Protein AF-A0A167HHZ8-F1 (afdb_monomer)

pLDDT: mean 80.43, std 22.47, range [30.2, 98.62]

Organism: NCBI:txid1763537

Radius of gyration: 25.87 Å; Cα contacts (8 Å, |Δi|>4): 260; chains: 1; bounding box: 73×56×62 Å

Mean predicted aligned error: 13.54 Å

Nearest PDB structures (foldseek):
  5i9j-assembly1_A  TM=3.417E-01  e=2.016E+00  Homo sapiens
  1em2-assembly1_A  TM=3.496E-01  e=3.075E+00  Homo sapiens

Foldseek 3Di:
DDDDDDDDDDDDDDPPPDDDDDDDDDDDPDPPPVPPPPPDADPDFPKKWWFDDDQFKTWIWGAGPVQKIWTWIWTDDDPVVPDHIDTDIWMFGWDDDPQKIKTFTPDGPDAPCQFQPPVLFDPQQKDDPDRGIIIGGNVDQWGGTNNTTIGMD

Secondary structure (DSSP, 8-state):
------------------------------------------SSEEEEEEE-S-SSEEEEEEEETTSEEEEEEEEPPPTTT-SPPPEEEEEEEEEEETTEEEEEESS-SS-HHHHS-TTTSPTTSEEE-SSSEEEEETT-SEEEETTEEEEE-

Solvent-accessible surface area (backbone atoms only — not comparable to full-atom values): 9562 Å² total; per-residue (Å²): 137,84,87,82,92,82,81,90,81,88,83,82,82,79,82,84,78,80,85,78,86,88,81,86,85,81,93,72,94,68,84,76,72,77,75,76,72,78,79,80,71,68,96,61,63,78,41,36,32,36,38,56,100,69,87,47,48,49,40,38,40,35,34,29,88,84,39,33,33,45,39,39,36,36,43,49,61,50,89,87,68,80,52,77,57,53,74,48,77,48,54,32,42,43,48,79,60,86,51,36,36,40,39,37,48,74,78,67,95,58,58,46,63,64,35,52,33,70,91,61,34,60,91,77,32,61,47,71,75,52,78,45,30,37,34,36,33,69,77,46,60,54,42,42,49,61,77,39,61,17,38,55,108

Sequence (153 aa):
MMLRNVMVLLIAVSLASCGAKKNVATTENTTVATEIKEVETGTNPTIAYKSLGNGVASIQLELFENDLFIFELTSIPQPEDGGDAIKISEKGTFTSEGNLKTLKFRNPKFSLSALFDATYGGSNEFKVIDDRTVRINTDKKTIMIWGVACERL

Structure (mmCIF, N/CA/C/O backbone):
data_AF-A0A167HHZ8-F1
#
_entry.id   AF-A0A167HHZ8-F1
#
loop_
_atom_site.group_PDB
_atom_site.id
_atom_site.type_symbol
_atom_site.label_atom_id
_atom_site.label_alt_id
_atom_site.label_comp_id
_atom_site.label_asym_id
_atom_site.label_entity_id
_atom_site.label_seq_id
_atom_site.pdbx_PDB_ins_code
_atom_site.Cartn_x
_atom_site.Cartn_y
_atom_site.Cartn_z
_atom_site.occupancy
_atom_site.B_iso_or_equiv
_atom_site.auth_seq_id
_atom_site.auth_comp_id
_atom_site.auth_asym_id
_atom_site.auth_atom_id
_atom_site.pdbx_PDB_model_num
ATOM 1 N N . MET A 1 1 ? -50.153 -32.826 39.033 1.00 40.94 1 MET A N 1
ATOM 2 C CA . MET A 1 1 ? -49.154 -32.001 38.324 1.00 40.94 1 MET A CA 1
ATOM 3 C C . MET A 1 1 ? -49.829 -30.682 37.987 1.00 40.94 1 MET A C 1
ATOM 5 O O . MET A 1 1 ? -50.849 -30.686 37.313 1.00 40.94 1 MET A O 1
ATOM 9 N N . MET A 1 2 ? -49.377 -29.609 38.630 1.00 36.09 2 MET A N 1
ATOM 10 C CA . MET A 1 2 ? -49.999 -28.285 38.617 1.00 36.09 2 MET A CA 1
ATOM 11 C C . MET A 1 2 ? -49.696 -27.507 37.327 1.00 36.09 2 MET A C 1
ATOM 13 O O . MET A 1 2 ? -48.567 -27.518 36.855 1.00 36.09 2 MET A O 1
ATOM 17 N N . LEU A 1 3 ? -50.733 -26.802 36.866 1.00 39.09 3 LEU A N 1
ATOM 18 C CA . LEU A 1 3 ? -50.787 -25.407 36.407 1.00 39.09 3 LEU A CA 1
ATOM 19 C C . LEU A 1 3 ? -49.788 -24.904 35.346 1.00 39.09 3 LEU A C 1
ATOM 21 O O . LEU A 1 3 ? -48.594 -24.790 35.604 1.00 39.09 3 LEU A O 1
ATOM 25 N N . ARG A 1 4 ? -50.344 -24.358 34.253 1.00 43.97 4 ARG A N 1
ATOM 26 C CA . ARG A 1 4 ? -50.036 -22.985 33.805 1.00 43.97 4 ARG A CA 1
ATOM 27 C C . ARG A 1 4 ? -51.050 -22.485 32.768 1.00 43.97 4 ARG A C 1
ATOM 29 O O . ARG A 1 4 ? -50.988 -22.835 31.598 1.00 43.97 4 ARG A O 1
ATOM 36 N N . ASN A 1 5 ? -51.950 -21.616 33.224 1.00 49.31 5 ASN A N 1
ATOM 37 C CA . ASN A 1 5 ? -52.559 -20.584 32.387 1.00 49.31 5 ASN A CA 1
ATOM 38 C C . ASN A 1 5 ? -51.502 -19.507 32.130 1.00 49.31 5 ASN A C 1
ATOM 40 O O . ASN A 1 5 ? -51.013 -18.951 33.110 1.00 49.31 5 ASN A O 1
ATOM 44 N N . VAL A 1 6 ? -51.221 -19.159 30.871 1.00 56.62 6 VAL A N 1
ATOM 45 C CA . VAL A 1 6 ? -50.800 -17.798 30.494 1.00 56.62 6 VAL A CA 1
ATOM 46 C C . VAL A 1 6 ? -51.361 -17.477 29.106 1.00 56.62 6 VAL A C 1
ATOM 48 O O . VAL A 1 6 ? -51.045 -18.117 28.109 1.00 56.62 6 VAL A O 1
ATOM 51 N N . MET A 1 7 ? -52.249 -16.494 29.114 1.00 46.62 7 MET A N 1
ATOM 52 C CA . MET A 1 7 ? -52.862 -15.766 28.008 1.00 46.62 7 MET A CA 1
ATOM 53 C C . MET A 1 7 ? -51.906 -14.633 27.565 1.00 46.62 7 MET A C 1
ATOM 55 O O . MET A 1 7 ? -51.037 -14.256 28.349 1.00 46.62 7 MET A O 1
ATOM 59 N N . VAL A 1 8 ? -52.183 -14.001 26.409 1.00 49.03 8 VAL A N 1
ATOM 60 C CA . VAL A 1 8 ? -51.691 -12.658 25.986 1.00 49.03 8 VAL A CA 1
ATOM 61 C C . VAL A 1 8 ? -50.328 -12.702 25.236 1.00 49.03 8 VAL A C 1
ATOM 63 O O . VAL A 1 8 ? -49.433 -13.419 25.652 1.00 49.03 8 VAL A O 1
ATOM 66 N N . LEU A 1 9 ? -50.053 -12.039 24.098 1.00 46.38 9 LEU A N 1
ATOM 67 C CA . LEU A 1 9 ? -50.598 -10.841 23.443 1.00 46.38 9 LEU A CA 1
ATOM 68 C C . LEU A 1 9 ? -50.298 -10.887 21.923 1.00 46.38 9 LEU A C 1
ATOM 70 O O . LEU A 1 9 ? -49.167 -11.153 21.519 1.00 46.38 9 LEU A O 1
ATOM 74 N N . LE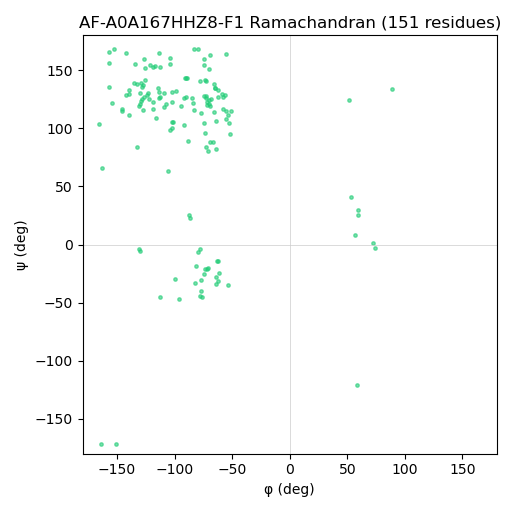U A 1 10 ? -51.287 -10.552 21.093 1.00 47.31 10 LEU A N 1
ATOM 75 C CA . LEU A 1 10 ? -51.101 -10.125 19.702 1.00 47.31 10 LEU A CA 1
ATOM 76 C C . LEU A 1 10 ? -50.460 -8.732 19.692 1.00 47.31 10 LEU A C 1
ATOM 78 O O . LEU A 1 10 ? -51.057 -7.789 20.209 1.00 47.31 10 LEU A O 1
ATOM 82 N N . ILE A 1 11 ? -49.291 -8.581 19.071 1.00 50.00 11 ILE A N 1
ATOM 83 C CA . ILE A 1 11 ? -48.727 -7.261 18.764 1.00 50.00 11 ILE A CA 1
ATOM 84 C C . ILE A 1 11 ? -48.934 -7.005 17.272 1.00 50.00 11 ILE A C 1
ATOM 86 O O . ILE A 1 11 ? -48.185 -7.482 16.423 1.00 50.00 11 ILE A O 1
ATOM 90 N N . ALA A 1 12 ? -49.990 -6.251 16.971 1.00 49.47 12 ALA A N 1
ATOM 91 C CA . ALA A 1 12 ? -50.167 -5.576 15.698 1.00 49.47 12 ALA A CA 1
ATOM 92 C C . ALA A 1 12 ? -49.277 -4.326 15.696 1.00 49.47 12 ALA A C 1
ATOM 94 O O . ALA A 1 12 ? -49.517 -3.396 16.465 1.00 49.47 12 ALA A O 1
ATOM 95 N N . VAL A 1 13 ? -48.250 -4.294 14.847 1.00 58.66 13 VAL A N 1
ATOM 96 C CA . VAL A 1 13 ? -47.507 -3.059 14.573 1.00 58.66 13 VAL A CA 1
ATOM 97 C C . VAL A 1 13 ? -48.159 -2.385 13.374 1.00 58.66 13 VAL A C 1
ATOM 99 O O . VAL A 1 13 ? -48.003 -2.801 12.228 1.00 58.66 13 VAL A O 1
ATOM 102 N N . SER A 1 14 ? -48.936 -1.349 13.662 1.00 53.66 14 SER A N 1
ATOM 103 C CA . SER A 1 14 ? -49.480 -0.410 12.690 1.00 53.66 14 SER A CA 1
ATOM 104 C C . SER A 1 14 ? -48.350 0.399 12.048 1.00 53.66 14 SER A C 1
ATOM 106 O O . SER A 1 14 ? -47.713 1.215 12.717 1.00 53.66 14 SER A O 1
ATOM 108 N N . LEU A 1 15 ? -48.122 0.216 10.746 1.00 57.31 15 LEU A N 1
ATOM 109 C CA . LEU A 1 15 ? -47.326 1.144 9.945 1.00 57.31 15 LEU A CA 1
ATOM 110 C C . LEU A 1 15 ? -48.154 2.412 9.702 1.00 57.31 15 LEU A C 1
ATOM 112 O O . LEU A 1 15 ? -48.968 2.479 8.783 1.00 57.31 15 LEU A O 1
ATOM 116 N N . ALA A 1 16 ? -47.943 3.430 10.534 1.00 48.28 16 ALA A N 1
ATOM 117 C CA . ALA A 1 16 ? -48.352 4.794 10.232 1.00 48.28 16 ALA A CA 1
ATOM 118 C C . ALA A 1 16 ? -47.419 5.361 9.145 1.00 48.28 16 ALA A C 1
ATOM 120 O O . ALA A 1 16 ? -46.431 6.026 9.441 1.00 48.28 16 ALA A O 1
ATOM 121 N N . SER A 1 17 ? -47.712 5.077 7.873 1.00 43.41 17 SER A 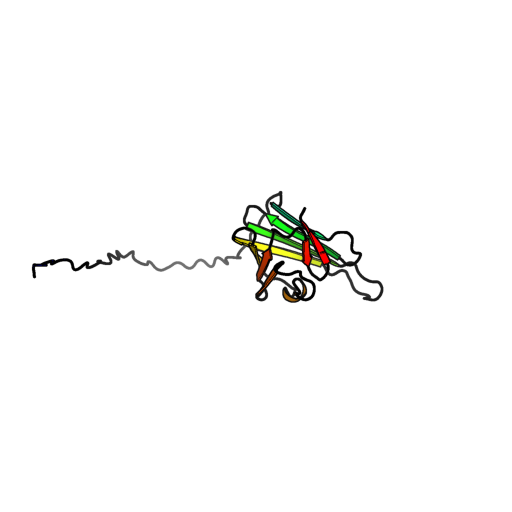N 1
ATOM 122 C CA . SER A 1 17 ? -47.138 5.825 6.751 1.00 43.41 17 SER A CA 1
ATOM 123 C C . SER A 1 17 ? -48.043 7.023 6.466 1.00 43.41 17 SER A C 1
ATOM 125 O O . SER A 1 17 ? -49.008 6.943 5.708 1.00 43.41 17 SER A O 1
ATOM 127 N N . CYS A 1 18 ? -47.757 8.136 7.142 1.00 56.59 18 CYS A N 1
ATOM 128 C CA . CYS A 1 18 ? 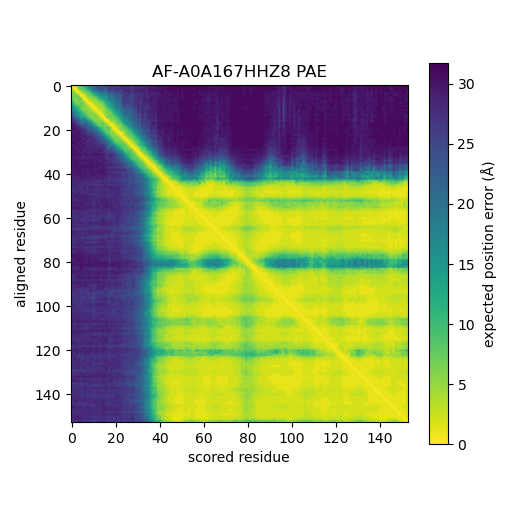-48.272 9.444 6.757 1.00 56.59 18 CYS A CA 1
ATOM 129 C C . CYS A 1 18 ? -47.555 9.893 5.481 1.00 56.59 18 CYS A C 1
ATOM 131 O O . CYS A 1 18 ? -46.332 10.026 5.449 1.00 56.59 18 CYS A O 1
ATOM 133 N N . GLY A 1 19 ? -48.341 10.107 4.429 1.00 42.12 19 GLY A N 1
ATOM 134 C CA . GLY A 1 19 ? -47.874 10.610 3.149 1.00 42.12 19 GLY A CA 1
ATOM 135 C C . GLY A 1 19 ? -47.443 12.075 3.194 1.00 42.12 19 GLY A C 1
ATOM 136 O O . GLY A 1 19 ? -48.012 12.897 3.911 1.00 42.12 19 GLY A O 1
ATOM 137 N N . ALA A 1 20 ? -46.495 12.409 2.322 1.00 45.59 20 ALA A N 1
ATOM 138 C CA . ALA A 1 20 ? -46.292 13.762 1.831 1.00 45.59 20 ALA A CA 1
ATOM 139 C C . ALA A 1 20 ? -46.301 13.734 0.297 1.00 45.59 20 ALA A C 1
ATOM 141 O O . ALA A 1 20 ? -45.630 12.929 -0.349 1.00 45.59 20 ALA A O 1
ATOM 142 N N . LYS A 1 21 ? -47.160 14.590 -0.254 1.00 41.16 21 LYS A N 1
ATOM 143 C CA . LYS A 1 21 ? -47.529 14.723 -1.663 1.00 41.16 21 LYS A CA 1
ATOM 144 C C . LYS A 1 21 ? -46.327 15.108 -2.535 1.00 41.16 21 LYS A C 1
ATOM 146 O O . LYS A 1 21 ? -45.622 16.065 -2.235 1.00 41.16 21 LYS A O 1
ATOM 151 N N . LYS A 1 22 ? -46.168 14.406 -3.662 1.00 35.66 22 LYS A N 1
ATOM 152 C CA . LYS A 1 22 ? -45.353 14.827 -4.811 1.00 35.66 22 LYS A CA 1
ATOM 153 C C . LYS A 1 22 ? -46.029 16.009 -5.510 1.00 35.66 22 LYS A C 1
ATOM 155 O O . LYS A 1 22 ? -47.157 15.862 -5.970 1.00 35.66 22 LYS A O 1
ATOM 160 N N . ASN A 1 23 ? -45.304 17.113 -5.663 1.00 37.94 23 ASN A N 1
ATOM 161 C CA . ASN A 1 23 ? -45.527 18.078 -6.736 1.00 37.94 23 ASN A CA 1
ATOM 162 C C . ASN A 1 23 ? -44.379 17.938 -7.749 1.00 37.94 23 ASN A C 1
ATOM 164 O O . ASN A 1 23 ? -43.206 18.042 -7.404 1.00 37.94 23 ASN A O 1
ATOM 168 N N . VAL A 1 24 ? -44.765 17.638 -8.985 1.00 40.75 24 VAL A N 1
ATOM 169 C CA . VA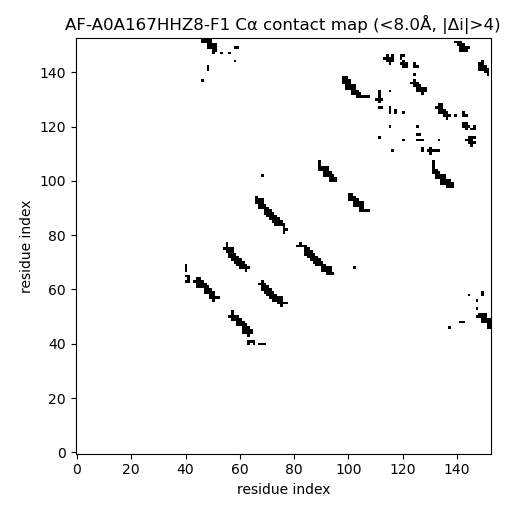L A 1 24 ? -44.017 17.733 -10.252 1.00 40.75 24 VAL A CA 1
ATOM 170 C C . VAL A 1 24 ? -44.293 19.156 -10.774 1.00 40.75 24 VAL A C 1
ATOM 172 O O . VAL A 1 24 ? -45.410 19.620 -10.586 1.00 40.75 24 VAL A O 1
ATOM 175 N N . ALA A 1 25 ? -43.440 19.954 -11.410 1.00 39.56 25 ALA A N 1
ATOM 176 C CA . ALA A 1 25 ? -42.074 19.908 -11.923 1.00 39.56 25 ALA A CA 1
ATOM 177 C C . ALA A 1 25 ? -41.586 21.370 -12.011 1.00 39.56 25 ALA A C 1
ATOM 179 O O . ALA A 1 25 ? -42.412 22.279 -12.048 1.00 39.56 25 ALA A O 1
ATOM 180 N N . THR A 1 26 ? -40.285 21.601 -12.170 1.00 30.20 26 THR A N 1
ATOM 181 C CA . THR A 1 26 ? -39.775 22.480 -13.238 1.00 30.20 26 THR A CA 1
ATOM 182 C C . THR A 1 26 ? -38.353 22.046 -13.555 1.00 30.20 26 THR A C 1
ATOM 184 O O . THR A 1 26 ? -37.494 21.955 -12.683 1.00 30.20 26 THR A O 1
ATOM 187 N N . THR A 1 27 ? -38.165 21.703 -14.822 1.00 42.16 27 THR A N 1
ATOM 188 C CA . THR A 1 27 ? -36.892 21.492 -15.489 1.00 42.16 27 THR A CA 1
ATOM 189 C C . THR A 1 27 ? -36.053 22.759 -15.396 1.00 42.16 27 THR A C 1
ATOM 191 O O . THR A 1 27 ? -36.402 23.763 -16.007 1.00 42.16 27 THR A O 1
ATOM 194 N N . GLU A 1 28 ? -34.918 22.683 -14.715 1.00 35.88 28 GLU A N 1
ATOM 195 C CA . GLU A 1 28 ? -33.771 23.523 -15.037 1.00 35.88 28 GLU A CA 1
ATOM 196 C C . GLU A 1 28 ? -32.631 22.593 -15.433 1.00 35.88 28 GLU A C 1
ATOM 198 O O . GLU A 1 28 ? -32.190 21.731 -14.671 1.00 35.88 28 GLU A O 1
ATOM 203 N N . ASN A 1 29 ? -32.219 22.732 -16.692 1.00 45.62 29 ASN A N 1
ATOM 204 C CA . ASN A 1 29 ? -31.026 22.124 -17.249 1.00 45.62 29 ASN A CA 1
ATOM 205 C C . ASN A 1 29 ? -29.807 22.709 -16.533 1.00 45.62 29 ASN A C 1
ATOM 207 O O . ASN A 1 29 ? -29.156 23.615 -17.043 1.00 45.62 29 ASN A O 1
ATOM 211 N N . THR A 1 30 ? -29.491 22.181 -15.361 1.00 32.53 30 THR A N 1
ATOM 212 C CA . THR A 1 30 ? -28.197 22.399 -14.732 1.00 32.53 30 THR A CA 1
ATOM 213 C C . THR A 1 30 ? -27.406 21.134 -14.969 1.00 32.53 30 THR A C 1
ATOM 215 O O . THR A 1 30 ? -27.606 20.113 -14.312 1.00 32.53 30 THR A O 1
ATOM 218 N N . THR A 1 31 ? -26.529 21.185 -15.969 1.00 37.69 31 THR A N 1
ATOM 219 C CA . THR A 1 31 ? -25.399 20.272 -16.094 1.00 37.69 31 THR A CA 1
ATOM 220 C C . THR A 1 31 ? -24.651 20.293 -14.769 1.00 37.69 31 THR A C 1
ATOM 222 O O . THR A 1 31 ? -23.834 21.178 -14.523 1.00 37.69 31 THR A O 1
ATOM 225 N N . VAL A 1 32 ? -24.957 19.335 -13.894 1.00 35.00 32 VAL A N 1
ATOM 226 C CA . VAL A 1 32 ? -24.142 19.034 -12.724 1.00 35.00 32 VAL A CA 1
ATOM 227 C C . VAL A 1 32 ? -22.883 18.381 -13.274 1.00 35.00 32 VAL A C 1
ATOM 229 O O . VAL A 1 32 ? -22.748 17.158 -13.318 1.00 35.00 32 VAL A O 1
ATOM 232 N N . ALA A 1 33 ? -21.967 19.220 -13.759 1.00 42.16 33 ALA A N 1
ATOM 233 C CA . ALA A 1 33 ? -20.562 18.886 -13.744 1.00 42.16 33 ALA A CA 1
ATOM 234 C C . ALA A 1 33 ? -20.283 18.504 -12.292 1.00 42.16 33 ALA A C 1
ATOM 236 O O . ALA A 1 33 ? -20.330 19.338 -11.390 1.00 42.16 33 ALA A O 1
ATOM 237 N N . THR A 1 34 ? -20.146 17.203 -12.054 1.00 37.06 34 THR A N 1
ATOM 238 C CA . THR A 1 34 ? -19.705 16.696 -10.766 1.00 37.06 34 THR A CA 1
ATOM 239 C C . THR A 1 34 ? -18.269 17.169 -10.647 1.00 37.06 34 THR A C 1
ATOM 241 O O . THR A 1 34 ? -17.357 16.503 -11.132 1.00 37.06 34 THR A O 1
ATOM 244 N N . GLU A 1 35 ? -18.078 18.370 -10.104 1.00 39.84 35 GLU A N 1
ATOM 245 C CA . GLU A 1 35 ? -16.772 18.840 -9.683 1.00 39.84 35 GLU A CA 1
ATOM 246 C C . GLU A 1 35 ? -16.251 17.791 -8.713 1.00 39.84 35 GLU A C 1
ATOM 248 O O . GLU A 1 35 ? -16.774 17.579 -7.614 1.00 39.84 35 GLU A O 1
ATOM 253 N N . ILE A 1 36 ? -15.261 17.046 -9.189 1.00 40.41 36 ILE A N 1
ATOM 254 C CA . ILE A 1 36 ? -14.537 16.080 -8.396 1.00 40.41 36 ILE A CA 1
ATOM 255 C C . ILE A 1 36 ? -13.741 16.926 -7.412 1.00 40.41 36 ILE A C 1
ATOM 257 O O . ILE A 1 36 ? -12.627 17.327 -7.729 1.00 40.41 36 ILE A O 1
ATOM 261 N N . LYS A 1 37 ? -14.336 17.263 -6.258 1.00 41.03 37 LYS A N 1
ATOM 262 C CA . LYS A 1 37 ? -13.616 17.948 -5.185 1.00 41.03 37 LYS A CA 1
ATOM 263 C C . LYS A 1 37 ? -12.350 17.151 -4.920 1.00 41.03 37 LYS A C 1
ATOM 265 O O . LYS A 1 37 ? -12.415 15.968 -4.569 1.00 41.03 37 LYS A O 1
ATOM 270 N N . GLU A 1 38 ? -11.222 17.789 -5.196 1.00 48.97 38 GLU A N 1
ATOM 271 C CA . GLU A 1 38 ? -9.911 17.271 -4.878 1.00 48.97 38 GLU A CA 1
ATOM 272 C C . GLU A 1 38 ? -9.913 16.992 -3.382 1.00 48.97 38 GLU A C 1
ATOM 274 O O . GLU A 1 38 ? -10.177 17.873 -2.566 1.00 48.97 38 GLU A O 1
ATOM 279 N N . VAL A 1 39 ? -9.787 15.717 -3.030 1.00 55.88 39 VAL A N 1
ATOM 280 C CA . VAL A 1 39 ? -9.862 15.323 -1.636 1.00 55.88 39 VAL A CA 1
ATOM 281 C C . VAL A 1 39 ? -8.546 15.754 -1.000 1.00 55.88 39 VAL A C 1
ATOM 283 O O . VAL A 1 39 ? -7.503 15.159 -1.280 1.00 55.88 39 VAL A O 1
ATOM 286 N N . GLU A 1 40 ? -8.592 16.834 -0.221 1.00 62.53 40 GLU A N 1
ATOM 287 C CA . GLU A 1 40 ? -7.451 17.326 0.543 1.00 62.53 40 GLU A CA 1
ATOM 288 C C . GLU A 1 40 ? -7.074 16.270 1.586 1.00 62.53 40 GLU A C 1
ATOM 290 O O . GLU A 1 40 ? -7.775 16.008 2.568 1.00 62.53 40 GLU A O 1
ATOM 295 N N . THR A 1 41 ? -5.969 15.590 1.321 1.00 61.47 41 THR A N 1
ATOM 296 C CA . THR A 1 41 ? -5.281 14.741 2.285 1.00 61.47 41 THR A CA 1
ATOM 297 C C . THR A 1 41 ? -4.756 15.634 3.402 1.00 61.47 41 THR A C 1
ATOM 299 O O . THR A 1 41 ? -4.225 16.711 3.126 1.00 61.47 41 THR A O 1
ATOM 302 N N . GLY A 1 42 ? -4.942 15.227 4.662 1.00 62.84 42 GLY A N 1
ATOM 303 C CA . GLY A 1 42 ? -4.405 15.973 5.803 1.00 62.84 42 GLY A CA 1
ATOM 304 C C . GLY A 1 42 ? -2.890 16.183 5.684 1.00 62.84 42 GLY A C 1
ATOM 305 O O . GLY A 1 42 ? -2.219 15.524 4.898 1.00 62.84 42 GLY A O 1
ATOM 306 N N . THR A 1 43 ? -2.322 17.099 6.464 1.00 71.62 43 THR A N 1
ATOM 307 C CA . THR A 1 43 ? -0.898 17.458 6.333 1.00 71.62 43 THR A CA 1
ATOM 308 C C . THR A 1 43 ? 0.069 16.401 6.867 1.00 71.62 43 THR A C 1
ATOM 310 O O . THR A 1 43 ? 1.225 16.398 6.456 1.00 71.62 43 THR A O 1
ATOM 313 N N . ASN A 1 44 ? -0.379 15.503 7.752 1.00 83.25 44 ASN A N 1
ATOM 314 C CA . ASN A 1 44 ? 0.474 14.498 8.389 1.00 83.25 44 ASN A CA 1
ATOM 315 C C . ASN A 1 44 ? -0.130 13.089 8.253 1.00 83.25 44 ASN A C 1
ATOM 317 O O . ASN A 1 44 ? -1.262 12.873 8.699 1.00 83.25 44 ASN A O 1
ATOM 321 N N . PRO A 1 45 ? 0.597 12.118 7.674 1.00 89.88 45 PRO A N 1
ATOM 322 C CA . PRO A 1 45 ? 0.154 10.733 7.644 1.00 89.88 45 PRO A CA 1
ATOM 323 C C . PRO A 1 45 ? 0.278 10.085 9.029 1.00 89.88 45 PRO A C 1
ATOM 325 O O . PRO A 1 45 ? 1.255 10.280 9.747 1.00 89.88 45 PRO A O 1
ATOM 328 N N . THR A 1 46 ? -0.707 9.266 9.386 1.00 93.12 46 THR A N 1
ATOM 329 C CA . THR A 1 46 ? -0.697 8.429 10.603 1.00 93.12 46 THR A CA 1
ATOM 330 C C . THR A 1 46 ? 0.180 7.192 10.456 1.00 93.12 46 THR A C 1
ATOM 332 O O . THR A 1 46 ? 0.710 6.662 11.432 1.00 93.12 46 THR A O 1
ATOM 335 N N . ILE A 1 47 ? 0.287 6.692 9.226 1.00 95.31 47 ILE A N 1
ATOM 336 C CA . ILE A 1 47 ? 1.078 5.529 8.851 1.00 95.31 47 ILE A CA 1
ATOM 337 C C . ILE A 1 47 ? 1.681 5.851 7.493 1.00 95.31 47 ILE A C 1
ATOM 339 O O . ILE A 1 47 ? 0.954 6.217 6.568 1.00 95.31 47 ILE A O 1
ATOM 343 N N . ALA A 1 48 ? 2.992 5.689 7.371 1.00 96.81 48 ALA A N 1
ATOM 344 C CA . ALA A 1 48 ? 3.697 5.829 6.110 1.00 96.81 48 ALA A CA 1
ATOM 345 C C . ALA A 1 48 ? 4.584 4.606 5.889 1.00 96.81 48 ALA A C 1
ATOM 347 O O . ALA A 1 48 ? 5.342 4.227 6.777 1.00 96.81 48 ALA A O 1
ATOM 348 N N . TYR A 1 49 ? 4.494 4.009 4.707 1.00 98.06 49 TYR A N 1
ATOM 349 C CA . TYR A 1 49 ? 5.438 3.016 4.214 1.00 98.06 49 TYR A CA 1
ATOM 350 C C . TYR A 1 49 ? 6.256 3.635 3.093 1.00 98.06 49 TYR A C 1
ATOM 352 O O . TYR A 1 49 ? 5.675 4.212 2.172 1.00 98.06 49 TYR A O 1
ATOM 360 N N . LYS A 1 50 ? 7.583 3.509 3.150 1.00 98.00 50 LYS A N 1
ATOM 361 C CA . LYS A 1 50 ? 8.478 4.001 2.096 1.00 98.00 50 LYS A CA 1
ATOM 362 C C . LYS A 1 50 ? 9.507 2.952 1.716 1.00 98.00 50 LYS A C 1
ATOM 364 O O . LYS A 1 50 ? 10.071 2.281 2.577 1.00 98.00 50 LYS A O 1
ATOM 369 N N . SER A 1 51 ? 9.768 2.817 0.421 1.00 97.12 51 SER A N 1
ATOM 370 C CA . SER A 1 51 ? 10.895 2.021 -0.055 1.00 97.12 51 SER A CA 1
ATOM 371 C C . SER A 1 51 ? 12.208 2.655 0.397 1.00 97.12 51 SER A C 1
ATOM 373 O O . SER A 1 51 ? 12.405 3.861 0.223 1.00 97.12 51 SER A O 1
ATOM 375 N N . LEU A 1 52 ? 13.134 1.844 0.900 1.00 90.62 52 LEU A N 1
ATOM 376 C CA . LEU A 1 52 ? 14.522 2.271 1.072 1.00 90.62 52 LEU A CA 1
ATOM 377 C C . LEU A 1 52 ? 15.275 2.206 -0.261 1.00 90.62 52 LEU A C 1
ATOM 379 O O . LEU A 1 52 ? 14.776 1.636 -1.230 1.00 90.62 52 LEU A O 1
ATOM 383 N N . GLY A 1 53 ? 16.475 2.788 -0.324 1.00 88.81 53 GLY A N 1
ATOM 384 C CA . GLY A 1 53 ? 17.301 2.780 -1.534 1.00 88.81 53 GLY A CA 1
ATOM 385 C C . GLY A 1 53 ? 17.514 1.361 -2.073 1.00 88.81 53 GLY A C 1
ATOM 386 O O . GLY A 1 53 ? 18.185 0.555 -1.437 1.00 88.81 53 GLY A O 1
ATOM 387 N N . ASN A 1 54 ? 16.930 1.071 -3.239 1.00 91.44 54 ASN A N 1
ATOM 388 C CA . ASN A 1 54 ? 16.912 -0.268 -3.844 1.00 91.44 54 ASN A CA 1
ATOM 389 C C . ASN A 1 54 ? 17.348 -0.287 -5.323 1.00 91.44 54 ASN A C 1
ATOM 391 O O . ASN A 1 54 ? 17.478 -1.360 -5.899 1.00 91.44 54 ASN A O 1
ATOM 395 N N . GLY A 1 55 ? 17.579 0.876 -5.944 1.00 89.75 55 GLY A N 1
ATOM 396 C CA . GLY A 1 55 ? 18.029 0.984 -7.341 1.00 89.75 55 GLY A CA 1
ATOM 397 C C . GLY A 1 55 ? 16.964 0.688 -8.408 1.00 89.75 55 GLY A C 1
ATOM 398 O O . GLY A 1 55 ? 17.243 0.875 -9.588 1.00 89.75 55 GLY A O 1
ATOM 399 N N . VAL A 1 56 ? 15.748 0.297 -8.009 1.00 90.75 56 VAL A N 1
ATOM 400 C CA . VAL A 1 56 ? 14.657 -0.099 -8.914 1.00 90.75 56 VAL A CA 1
ATOM 401 C C . VAL A 1 56 ? 13.496 0.895 -8.889 1.00 90.75 56 VAL A C 1
ATOM 403 O O . VAL A 1 56 ? 12.980 1.264 -9.942 1.00 90.75 56 VAL A O 1
ATOM 406 N N . ALA A 1 57 ? 13.063 1.348 -7.710 1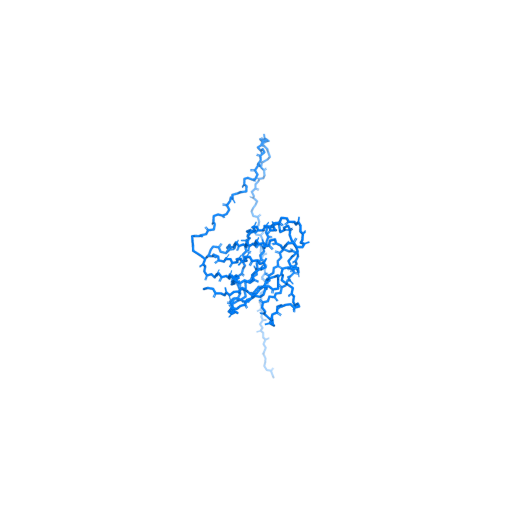.00 94.88 57 ALA A N 1
ATOM 407 C CA . ALA A 1 57 ? 11.910 2.238 -7.576 1.00 94.88 57 ALA A CA 1
ATOM 408 C C . ALA A 1 57 ? 11.920 3.065 -6.288 1.00 94.88 57 ALA A C 1
ATOM 410 O O . ALA A 1 57 ? 12.472 2.658 -5.268 1.00 94.88 57 ALA A O 1
ATOM 411 N N . SER A 1 58 ? 11.226 4.198 -6.324 1.00 96.81 58 SER A N 1
ATOM 412 C CA . SER A 1 58 ? 10.747 4.913 -5.142 1.00 96.81 58 SER A CA 1
ATOM 413 C C . SER A 1 58 ? 9.260 4.621 -4.971 1.00 96.81 58 SER A C 1
ATOM 415 O O . SER A 1 58 ? 8.486 4.885 -5.890 1.00 96.81 58 SER A O 1
ATOM 417 N N . ILE A 1 59 ? 8.859 4.077 -3.824 1.00 97.75 59 ILE A N 1
ATOM 418 C CA . ILE A 1 59 ? 7.474 3.717 -3.499 1.00 97.75 59 ILE A CA 1
ATOM 419 C C . ILE A 1 59 ? 7.097 4.338 -2.158 1.00 97.75 59 ILE A C 1
ATOM 421 O O . ILE A 1 59 ? 7.863 4.262 -1.195 1.00 97.75 59 ILE A O 1
ATOM 425 N N . GLN A 1 60 ? 5.907 4.924 -2.089 1.00 97.69 60 GLN A N 1
ATOM 426 C CA . GLN A 1 60 ? 5.358 5.542 -0.892 1.00 97.69 60 GLN A CA 1
ATOM 427 C C . GLN A 1 60 ? 3.868 5.229 -0.769 1.00 97.69 60 GLN A C 1
ATOM 429 O O . GLN A 1 60 ? 3.105 5.356 -1.723 1.00 97.69 60 GLN A O 1
ATOM 434 N N . LEU A 1 61 ? 3.453 4.826 0.427 1.00 98.00 61 LEU A N 1
ATOM 435 C CA . LEU A 1 61 ? 2.055 4.642 0.791 1.00 98.00 61 LEU A CA 1
ATOM 436 C C . LEU A 1 61 ? 1.795 5.361 2.110 1.00 98.00 61 LEU A C 1
ATOM 438 O O . LEU A 1 61 ? 2.384 5.017 3.131 1.00 98.00 61 LEU A O 1
ATOM 442 N N . GLU A 1 62 ? 0.894 6.332 2.091 1.00 97.44 62 GLU A N 1
ATOM 443 C CA . GLU A 1 62 ? 0.584 7.185 3.235 1.00 97.44 62 GLU A CA 1
ATOM 444 C C . GLU A 1 62 ? -0.898 7.127 3.566 1.00 97.44 62 GLU A C 1
ATOM 446 O O . GLU A 1 62 ? -1.732 7.322 2.687 1.00 97.44 62 GLU A O 1
ATOM 451 N N . LEU A 1 63 ? -1.222 6.858 4.831 1.00 97.25 63 LEU A N 1
ATOM 452 C CA . LEU A 1 63 ? -2.585 6.782 5.346 1.00 97.25 63 LEU A CA 1
ATOM 453 C C . LEU A 1 63 ? -2.820 7.941 6.315 1.00 97.25 63 LEU A C 1
ATOM 455 O O . LEU A 1 63 ? -2.076 8.118 7.283 1.00 97.25 63 LEU A O 1
ATOM 459 N N . PHE A 1 64 ? -3.880 8.703 6.087 1.00 96.00 64 PHE A N 1
ATOM 460 C CA . PHE A 1 64 ? -4.218 9.919 6.825 1.00 96.00 64 PHE A CA 1
ATOM 461 C C . PHE A 1 64 ? -5.359 9.675 7.822 1.00 96.00 64 PHE A C 1
ATOM 463 O O . PHE A 1 64 ? -6.121 8.720 7.685 1.00 96.00 64 PHE A O 1
ATOM 470 N N . GLU A 1 65 ? -5.497 10.554 8.820 1.00 92.81 65 GLU A N 1
ATOM 471 C CA . GLU A 1 65 ? -6.545 10.454 9.856 1.00 92.81 65 GLU A CA 1
ATOM 472 C C . GLU A 1 65 ? -7.972 10.526 9.298 1.00 92.81 65 GLU A C 1
ATOM 474 O O . GLU A 1 65 ? -8.902 10.018 9.913 1.00 92.81 65 GLU A O 1
ATOM 479 N N . ASN A 1 66 ? -8.155 11.142 8.129 1.00 93.19 66 ASN A N 1
ATOM 480 C CA . ASN A 1 66 ? -9.453 11.300 7.477 1.00 93.19 66 ASN A CA 1
ATOM 481 C C . ASN A 1 66 ? -9.833 10.115 6.569 1.00 93.19 66 ASN A C 1
ATOM 483 O O . ASN A 1 66 ? -10.601 10.294 5.625 1.00 93.19 66 ASN A O 1
ATOM 487 N N . ASP A 1 67 ? -9.288 8.925 6.840 1.00 95.56 67 ASP A N 1
ATOM 488 C CA . ASP A 1 67 ? -9.539 7.684 6.096 1.00 95.56 67 ASP A CA 1
ATOM 489 C C . ASP A 1 67 ? -9.172 7.757 4.601 1.00 95.56 67 ASP A C 1
ATOM 491 O O . ASP A 1 67 ? -9.688 7.009 3.764 1.00 95.56 67 ASP A O 1
ATOM 495 N N . LEU A 1 68 ? -8.244 8.647 4.249 1.00 96.50 68 LE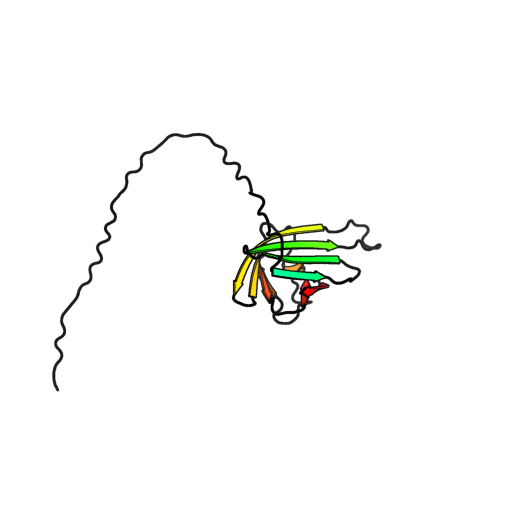U A N 1
ATOM 496 C CA . LEU A 1 68 ? -7.683 8.769 2.906 1.00 96.50 68 LEU A CA 1
ATOM 497 C C . LEU A 1 68 ? -6.287 8.181 2.840 1.00 96.50 68 LEU A C 1
ATOM 499 O O . LEU A 1 68 ? -5.560 8.163 3.830 1.00 96.50 68 LEU A O 1
ATOM 503 N N . PHE A 1 69 ? -5.879 7.766 1.648 1.00 96.81 69 PHE A N 1
ATOM 504 C CA . PHE A 1 69 ? -4.488 7.423 1.397 1.00 96.81 69 PHE A CA 1
ATOM 505 C C . PHE A 1 69 ? -3.971 8.029 0.096 1.00 96.81 69 PHE A C 1
ATOM 507 O O . PHE A 1 69 ? -4.738 8.281 -0.840 1.00 96.81 69 PHE A O 1
ATOM 514 N N . ILE A 1 70 ? -2.654 8.210 0.050 1.00 95.81 70 ILE A N 1
ATOM 515 C CA . ILE A 1 70 ? -1.883 8.493 -1.160 1.00 95.81 70 ILE A CA 1
ATOM 516 C C . ILE A 1 70 ? -0.963 7.302 -1.416 1.00 95.81 70 ILE A C 1
ATOM 518 O O . ILE A 1 70 ? -0.324 6.794 -0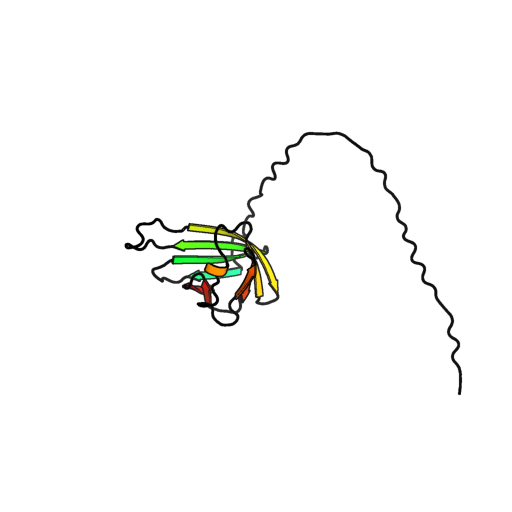.494 1.00 95.81 70 ILE A O 1
ATOM 522 N N . PHE A 1 71 ? -0.908 6.857 -2.666 1.00 97.25 71 PHE A N 1
ATOM 523 C CA . PHE A 1 71 ? 0.047 5.872 -3.149 1.00 97.25 71 PHE A CA 1
ATOM 524 C C . PHE A 1 71 ? 0.856 6.465 -4.298 1.00 97.25 71 PHE A C 1
ATOM 526 O O . PHE A 1 71 ? 0.282 6.896 -5.298 1.00 97.25 71 PHE A O 1
ATOM 533 N N . GLU A 1 72 ? 2.178 6.440 -4.176 1.00 96.94 72 GLU A N 1
ATOM 534 C CA . GLU A 1 72 ? 3.101 6.907 -5.202 1.00 96.94 72 GLU A CA 1
ATOM 535 C C . GLU A 1 72 ? 4.128 5.829 -5.5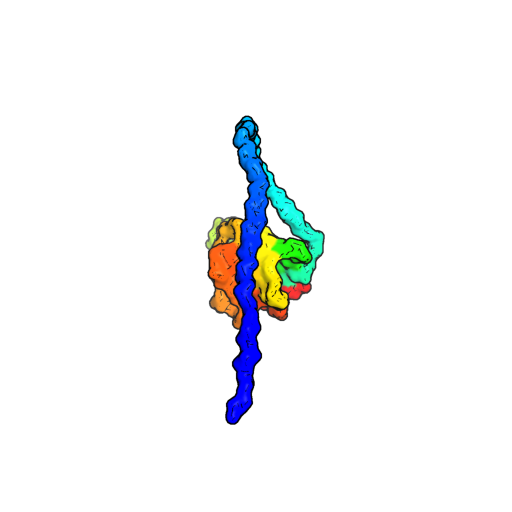26 1.00 96.94 72 GLU A C 1
ATOM 537 O O . GLU A 1 72 ? 4.677 5.176 -4.639 1.00 96.94 72 GLU A O 1
ATOM 542 N N . LEU A 1 73 ? 4.401 5.655 -6.815 1.00 96.50 73 LEU A N 1
ATOM 543 C CA . LEU A 1 73 ? 5.466 4.798 -7.312 1.00 96.50 73 LEU A CA 1
ATOM 544 C C . LEU A 1 73 ? 6.147 5.498 -8.481 1.00 96.50 73 LEU A C 1
ATOM 546 O O . LEU A 1 73 ? 5.494 5.937 -9.424 1.00 96.50 73 LEU A O 1
ATOM 550 N N . THR A 1 74 ? 7.469 5.585 -8.428 1.00 95.88 74 THR A N 1
ATOM 551 C CA . THR A 1 74 ? 8.306 6.020 -9.545 1.00 95.88 74 THR A CA 1
ATOM 552 C C . THR A 1 74 ? 9.382 4.973 -9.780 1.00 95.88 74 THR A C 1
ATOM 554 O O . THR A 1 74 ? 10.214 4.756 -8.899 1.00 95.88 74 THR A O 1
ATOM 557 N N . SER A 1 75 ? 9.379 4.318 -10.942 1.00 94.06 75 SER A N 1
ATOM 558 C CA . SER A 1 75 ? 10.469 3.412 -11.308 1.00 94.06 75 SER A CA 1
ATOM 559 C C . SER A 1 75 ? 11.722 4.195 -11.698 1.00 94.06 75 SER A C 1
ATOM 561 O O . SER A 1 75 ? 11.661 5.347 -12.135 1.00 94.06 75 SER A O 1
ATOM 563 N N . ILE A 1 76 ? 12.873 3.557 -11.536 1.00 90.25 76 ILE A N 1
ATOM 564 C CA . ILE A 1 76 ? 14.156 4.038 -12.029 1.00 90.25 76 ILE A CA 1
ATOM 565 C C . ILE A 1 76 ? 14.376 3.367 -13.390 1.00 90.25 76 ILE A C 1
ATOM 567 O O . ILE A 1 76 ? 14.412 2.134 -13.436 1.00 90.25 76 ILE A O 1
ATOM 571 N N . PRO A 1 77 ? 14.495 4.131 -14.493 1.00 88.56 77 PRO A N 1
ATOM 572 C CA . PRO A 1 77 ? 14.772 3.567 -15.811 1.00 88.56 77 PRO A CA 1
ATOM 573 C C . PRO A 1 77 ? 16.050 2.733 -15.787 1.00 88.56 77 PRO A C 1
ATOM 575 O O . PRO A 1 77 ? 17.087 3.224 -15.332 1.00 88.56 77 PRO A O 1
ATOM 578 N N . GLN A 1 78 ? 15.984 1.498 -16.280 1.00 83.56 78 GLN A N 1
ATOM 579 C CA . GLN A 1 78 ? 17.180 0.685 -16.465 1.00 83.56 78 GLN A CA 1
ATOM 580 C C . GLN A 1 78 ? 17.760 0.929 -17.869 1.00 83.56 78 GLN A C 1
ATOM 582 O O . GLN A 1 78 ? 16.993 1.130 -18.818 1.00 83.56 78 GLN A O 1
ATOM 587 N N . PRO A 1 79 ? 19.097 0.936 -18.034 1.00 81.50 79 PRO A N 1
ATOM 588 C CA . PRO A 1 79 ? 19.748 1.166 -19.328 1.00 81.50 79 PRO A CA 1
ATOM 589 C C . PRO A 1 79 ? 19.253 0.235 -20.445 1.00 81.50 79 PRO A C 1
ATOM 591 O O . PRO A 1 79 ? 19.174 0.641 -21.603 1.00 81.50 79 PRO A O 1
ATOM 594 N N . GLU A 1 80 ? 18.924 -1.005 -20.090 1.00 79.38 80 GLU A N 1
ATOM 595 C CA . GLU A 1 80 ? 18.436 -2.054 -20.982 1.00 79.38 80 GLU A CA 1
ATOM 596 C C . GLU A 1 80 ? 16.983 -1.875 -21.442 1.00 79.38 80 GLU A C 1
ATOM 598 O O . GLU A 1 80 ? 16.631 -2.356 -22.520 1.00 79.38 80 GLU A O 1
ATOM 603 N N . ASP A 1 81 ? 16.154 -1.167 -20.673 1.00 75.31 81 ASP A N 1
ATOM 604 C CA . ASP A 1 81 ? 14.714 -1.079 -20.931 1.00 75.31 81 ASP A CA 1
ATOM 605 C C . ASP A 1 81 ? 14.380 -0.042 -22.012 1.00 75.31 81 ASP A C 1
ATOM 607 O O . ASP A 1 81 ? 13.288 -0.064 -22.582 1.00 75.31 81 ASP A O 1
ATOM 611 N N . GLY A 1 82 ? 15.306 0.889 -22.291 1.00 72.75 82 GLY A N 1
ATOM 612 C CA . GLY A 1 82 ? 15.158 1.945 -23.301 1.00 72.75 82 GLY A CA 1
ATOM 613 C C . GLY A 1 82 ? 13.935 2.858 -23.113 1.00 72.75 82 GLY A C 1
ATOM 614 O O . GLY A 1 82 ? 13.621 3.642 -24.009 1.00 72.75 82 GLY A O 1
ATOM 615 N N . GLY A 1 83 ? 13.232 2.733 -21.985 1.00 79.69 83 GLY A N 1
ATOM 616 C CA . GLY A 1 83 ? 11.943 3.355 -21.710 1.00 79.69 83 GLY A CA 1
ATOM 617 C C . GLY A 1 83 ? 11.999 4.399 -20.600 1.00 79.69 83 GLY A C 1
ATOM 618 O O . GLY A 1 83 ? 12.948 4.475 -19.820 1.00 79.69 83 GLY A O 1
ATOM 619 N N . ASP A 1 84 ? 10.945 5.208 -20.530 1.00 87.38 84 ASP A N 1
ATOM 620 C CA . ASP A 1 84 ? 10.779 6.225 -19.495 1.00 87.38 84 ASP A CA 1
ATOM 621 C C . ASP A 1 84 ? 10.401 5.619 -18.136 1.00 87.38 84 ASP A C 1
ATOM 623 O O . ASP A 1 84 ? 9.857 4.517 -18.031 1.00 87.38 84 ASP A O 1
ATOM 627 N N . ALA A 1 85 ? 10.634 6.393 -17.073 1.00 89.81 85 ALA A N 1
ATOM 628 C CA . ALA A 1 85 ? 10.202 6.041 -15.727 1.00 89.81 85 ALA A CA 1
ATOM 629 C C . ALA A 1 85 ? 8.676 5.867 -15.670 1.00 89.81 85 ALA A C 1
ATOM 631 O O . ALA A 1 85 ? 7.916 6.767 -16.042 1.00 89.81 85 ALA A O 1
ATOM 632 N N . ILE A 1 86 ? 8.227 4.748 -15.109 1.00 90.12 86 ILE A N 1
ATOM 633 C CA . ILE A 1 86 ? 6.826 4.531 -14.763 1.00 90.12 86 ILE A CA 1
ATOM 634 C C . ILE A 1 86 ? 6.520 5.414 -13.561 1.00 90.12 86 ILE A C 1
ATOM 636 O O . ILE A 1 86 ? 7.171 5.297 -12.525 1.00 90.12 86 ILE A O 1
ATOM 640 N N . LYS A 1 87 ? 5.522 6.289 -13.695 1.00 93.88 87 LYS A N 1
ATOM 641 C CA . LYS A 1 87 ? 5.043 7.158 -12.618 1.00 93.88 87 LYS A CA 1
ATOM 642 C C . LYS A 1 87 ? 3.585 6.861 -12.323 1.00 93.88 87 LYS A C 1
ATOM 644 O O . LYS A 1 87 ? 2.728 6.972 -13.198 1.00 93.88 87 LYS A O 1
ATOM 649 N N . ILE A 1 88 ? 3.315 6.515 -11.076 1.00 93.88 88 ILE A N 1
ATOM 650 C CA . ILE A 1 88 ? 1.990 6.263 -10.534 1.00 93.88 88 ILE A CA 1
ATOM 651 C C . ILE A 1 88 ? 1.801 7.210 -9.354 1.00 93.88 88 ILE A C 1
ATOM 653 O O . ILE A 1 88 ? 2.651 7.280 -8.471 1.00 93.88 88 ILE A O 1
ATOM 657 N N . SER A 1 89 ? 0.677 7.917 -9.341 1.00 94.75 89 SER A N 1
ATOM 658 C CA . SER A 1 89 ? 0.196 8.665 -8.183 1.00 94.75 89 SER A CA 1
ATOM 659 C C . SER A 1 89 ? -1.310 8.458 -8.117 1.00 94.75 89 SER A C 1
ATOM 661 O O . SER A 1 89 ? -2.045 8.869 -9.016 1.00 94.75 89 SER A O 1
ATOM 663 N N . GLU A 1 90 ? -1.760 7.743 -7.095 1.00 95.06 90 GLU A N 1
ATOM 664 C CA . GLU A 1 90 ? -3.166 7.438 -6.871 1.00 95.06 90 GLU A CA 1
ATOM 665 C C . GLU A 1 90 ? -3.592 7.864 -5.477 1.00 95.06 90 GLU A C 1
ATOM 667 O O . GLU A 1 90 ? -2.823 7.847 -4.516 1.00 95.06 90 GLU A O 1
ATOM 672 N N . LYS A 1 91 ? -4.878 8.184 -5.371 1.00 94.12 91 LYS A N 1
ATOM 673 C CA . LYS A 1 91 ? -5.542 8.469 -4.105 1.00 94.12 91 LYS A CA 1
ATOM 674 C C . LYS A 1 91 ? -6.704 7.507 -3.914 1.00 94.12 91 LYS A C 1
ATOM 676 O O . LYS A 1 91 ? -7.318 7.023 -4.874 1.00 94.12 91 LYS A O 1
ATOM 681 N N . GLY A 1 92 ? -7.059 7.276 -2.663 1.00 95.88 92 GLY A N 1
ATOM 682 C CA . GLY A 1 92 ? -8.225 6.477 -2.337 1.00 95.88 92 GLY A CA 1
ATOM 683 C C . GLY A 1 92 ? -8.672 6.660 -0.903 1.00 95.88 92 GLY A C 1
ATOM 684 O O . GLY A 1 92 ? -8.199 7.535 -0.183 1.00 95.88 92 GLY A O 1
ATOM 685 N N . THR A 1 93 ? -9.615 5.815 -0.517 1.00 97.81 93 THR A N 1
ATOM 686 C CA . THR A 1 93 ? -10.136 5.739 0.848 1.00 97.81 93 THR A CA 1
ATOM 687 C C . THR A 1 93 ? -9.728 4.413 1.461 1.00 97.81 93 THR A C 1
ATOM 689 O O . THR A 1 93 ? -9.616 3.420 0.734 1.00 97.81 93 THR A O 1
ATOM 692 N N . PHE A 1 94 ? -9.589 4.345 2.778 1.00 98.12 94 PHE A N 1
ATOM 693 C CA . PHE A 1 94 ? -9.430 3.075 3.472 1.00 98.12 94 PHE A CA 1
ATOM 694 C C . PHE A 1 94 ? -10.450 2.902 4.597 1.00 98.12 94 PHE A C 1
ATOM 696 O O . PHE A 1 94 ? -11.034 3.859 5.084 1.00 98.12 94 PHE A O 1
ATOM 703 N N . THR A 1 95 ? -10.678 1.656 5.003 1.00 98.25 95 THR A N 1
ATOM 704 C CA . THR A 1 95 ? -11.386 1.334 6.249 1.00 98.25 95 THR A CA 1
ATOM 705 C C . THR A 1 95 ? -10.460 0.595 7.203 1.00 98.25 95 THR A C 1
ATOM 707 O O . THR A 1 95 ? -9.510 -0.067 6.774 1.00 98.25 95 THR A O 1
ATOM 710 N N . SER A 1 96 ? -10.732 0.714 8.502 1.00 97.62 96 SER A N 1
ATOM 711 C CA . SER A 1 96 ? -9.892 0.166 9.569 1.00 97.62 96 SER A CA 1
ATOM 712 C C . SER A 1 96 ? -10.586 -0.954 10.340 1.00 97.62 96 SER A C 1
ATOM 714 O O . SER A 1 96 ? -11.692 -0.772 10.838 1.00 97.62 96 SER A O 1
ATOM 716 N N . GLU A 1 97 ? -9.886 -2.070 10.524 1.00 97.25 97 GLU A N 1
ATOM 717 C CA . GLU A 1 97 ? -10.246 -3.163 11.432 1.00 97.25 97 GLU A CA 1
ATOM 718 C C . GLU A 1 97 ? -8.998 -3.530 12.254 1.00 97.25 97 GLU A C 1
ATOM 720 O O . GLU A 1 97 ? -8.190 -4.380 11.876 1.00 97.25 97 GLU A O 1
ATOM 725 N N . GLY A 1 98 ? -8.770 -2.791 13.346 1.00 95.88 98 GLY A N 1
ATOM 726 C CA . GLY A 1 98 ? -7.516 -2.857 14.101 1.00 95.88 98 GLY A CA 1
ATOM 727 C C . GLY A 1 98 ? -6.303 -2.519 13.222 1.00 95.88 98 GLY A C 1
ATOM 728 O O . GLY A 1 98 ? -6.235 -1.434 12.628 1.00 95.88 98 GLY A O 1
ATOM 729 N N . ASN A 1 99 ? -5.372 -3.473 13.123 1.00 96.56 99 ASN A N 1
ATOM 730 C CA . ASN A 1 99 ? -4.163 -3.382 12.297 1.00 96.56 99 ASN A CA 1
ATOM 731 C C . ASN A 1 99 ? -4.412 -3.682 10.811 1.00 96.56 99 ASN A C 1
ATOM 733 O O . ASN A 1 99 ? -3.504 -3.543 10.000 1.00 96.56 99 ASN A O 1
ATOM 737 N N . LEU A 1 100 ? -5.615 -4.108 10.426 1.00 98.19 100 LEU A N 1
ATOM 738 C CA . LEU A 1 100 ? -5.946 -4.334 9.025 1.00 98.19 100 LEU A CA 1
ATOM 739 C C . LEU A 1 100 ? -6.542 -3.062 8.430 1.00 98.19 100 LEU A C 1
ATOM 741 O O . LEU A 1 100 ? -7.526 -2.526 8.943 1.00 98.19 100 LEU A O 1
ATOM 745 N N . LYS A 1 101 ? -5.964 -2.594 7.323 1.00 98.25 101 LYS A N 1
ATOM 746 C CA . LYS A 1 101 ? -6.490 -1.474 6.538 1.00 98.25 101 LYS A CA 1
ATOM 747 C C . LYS A 1 101 ? -6.931 -1.991 5.180 1.00 98.25 101 LYS A C 1
ATOM 749 O O . LYS A 1 101 ? -6.156 -2.656 4.500 1.00 98.25 101 LYS A O 1
ATOM 754 N N . THR A 1 102 ? -8.173 -1.726 4.789 1.00 98.62 102 THR A N 1
ATOM 755 C CA . THR A 1 102 ? -8.687 -2.097 3.460 1.00 98.62 102 THR A CA 1
ATOM 756 C C . THR A 1 102 ? -8.692 -0.861 2.577 1.00 98.62 102 THR A C 1
ATOM 758 O O . THR A 1 102 ? -9.530 0.014 2.759 1.00 98.62 102 THR A O 1
ATOM 761 N N . LEU A 1 103 ? -7.740 -0.785 1.653 1.00 98.56 103 LEU A N 1
ATOM 762 C CA . LEU A 1 103 ? -7.495 0.337 0.758 1.00 98.56 103 LEU A CA 1
ATOM 763 C C . LEU A 1 103 ? -8.310 0.139 -0.513 1.00 98.56 103 LEU A C 1
ATOM 765 O O . LEU A 1 103 ? -8.196 -0.898 -1.165 1.00 98.56 103 LEU A O 1
ATOM 769 N N . LYS A 1 104 ? -9.100 1.146 -0.879 1.00 98.50 104 LYS A N 1
ATOM 770 C CA . LYS A 1 104 ? -9.897 1.173 -2.102 1.00 98.50 104 LYS A CA 1
ATOM 771 C C . LYS A 1 104 ? -9.419 2.295 -3.016 1.00 98.50 104 LYS A C 1
ATOM 773 O O . LYS A 1 104 ? -9.652 3.476 -2.751 1.00 98.50 104 LYS A O 1
ATOM 778 N N . PHE A 1 105 ? -8.784 1.915 -4.116 1.00 96.94 105 PHE A N 1
ATOM 779 C CA . PHE A 1 105 ? -8.309 2.818 -5.156 1.00 96.94 105 PHE A CA 1
ATOM 780 C C . PHE A 1 105 ? -9.481 3.350 -5.993 1.00 96.94 105 PHE A C 1
ATOM 782 O O . PHE A 1 105 ? -10.450 2.639 -6.306 1.00 96.94 105 PHE A O 1
ATOM 789 N N . ARG A 1 106 ? -9.417 4.632 -6.375 1.00 91.69 106 ARG A N 1
ATOM 790 C CA . ARG A 1 106 ? -10.518 5.288 -7.096 1.00 91.69 106 ARG A CA 1
ATOM 791 C C . ARG A 1 106 ? -10.590 4.908 -8.573 1.00 91.69 106 ARG A C 1
ATOM 793 O O . ARG A 1 106 ? -11.699 4.746 -9.075 1.00 91.69 106 ARG A O 1
ATOM 800 N N . ASN A 1 107 ? -9.464 4.793 -9.264 1.00 87.94 107 ASN A N 1
ATOM 801 C CA . ASN A 1 107 ? -9.428 4.338 -10.653 1.00 87.94 107 ASN A CA 1
ATOM 802 C C . ASN A 1 107 ? -7.999 3.914 -11.037 1.00 87.94 107 ASN A C 1
ATOM 804 O O . ASN A 1 107 ? -7.371 4.601 -11.843 1.00 87.94 107 ASN A O 1
ATOM 808 N N . PRO A 1 108 ? -7.467 2.837 -10.429 1.00 90.75 108 PRO A N 1
ATOM 809 C CA . PRO A 1 108 ? -6.071 2.472 -10.610 1.00 90.75 108 PRO A CA 1
ATOM 810 C C . PRO A 1 108 ? -5.800 2.144 -12.080 1.00 90.75 108 PRO A C 1
ATOM 812 O O . PRO A 1 108 ? -6.467 1.302 -12.678 1.00 90.75 108 PRO A O 1
ATOM 815 N N . LYS A 1 109 ? -4.792 2.794 -12.665 1.00 89.12 109 LYS A N 1
ATOM 816 C CA . LYS A 1 109 ? -4.308 2.494 -14.028 1.00 89.12 109 LYS A CA 1
ATOM 817 C C . LYS A 1 109 ? -3.258 1.375 -14.059 1.00 89.12 109 LYS A C 1
ATOM 819 O O . LYS A 1 109 ? -2.452 1.296 -14.980 1.00 89.12 109 LYS A O 1
ATOM 824 N N . PHE A 1 110 ? -3.252 0.529 -13.037 1.00 91.44 110 PHE A N 1
ATOM 825 C CA . PHE A 1 110 ? -2.317 -0.573 -12.838 1.00 91.44 110 PHE A CA 1
ATOM 826 C C . PHE A 1 110 ? -3.048 -1.775 -12.248 1.00 91.44 110 PHE A C 1
ATOM 828 O O . PHE A 1 110 ? -4.146 -1.651 -11.707 1.00 91.44 110 PHE A O 1
ATOM 835 N N . SER A 1 111 ? -2.409 -2.941 -12.310 1.00 94.94 111 SER A N 1
ATOM 836 C CA . SER A 1 111 ? -2.917 -4.138 -11.649 1.00 94.94 111 SER A CA 1
ATOM 837 C C . SER A 1 111 ? -2.492 -4.175 -10.183 1.00 94.94 111 SER A C 1
ATOM 839 O O . SER A 1 111 ? -1.297 -4.219 -9.879 1.00 94.94 111 SER A O 1
ATOM 841 N N . LEU A 1 112 ? -3.462 -4.235 -9.265 1.00 96.38 112 LEU A N 1
ATOM 842 C CA . LEU A 1 112 ? -3.165 -4.457 -7.849 1.00 96.38 112 LEU A CA 1
ATOM 843 C C . LEU A 1 112 ? -2.499 -5.805 -7.594 1.00 96.38 112 LEU A C 1
ATOM 845 O O . LEU A 1 112 ? -1.669 -5.880 -6.700 1.00 96.38 112 LEU A O 1
ATOM 849 N N . SER A 1 113 ? -2.795 -6.845 -8.375 1.00 95.25 113 SER A N 1
ATOM 850 C CA . SER A 1 113 ? -2.131 -8.143 -8.208 1.00 95.25 113 SER A CA 1
ATOM 851 C C . SER A 1 113 ? -0.674 -8.133 -8.669 1.00 95.25 113 SER A C 1
ATOM 853 O O . SER A 1 113 ? 0.087 -8.989 -8.241 1.00 95.25 113 SER A O 1
ATOM 855 N N . ALA A 1 114 ? -0.284 -7.182 -9.526 1.00 94.31 114 ALA A N 1
ATOM 856 C CA . ALA A 1 114 ? 1.109 -6.995 -9.931 1.00 94.31 114 ALA A CA 1
ATOM 857 C C . ALA A 1 114 ? 1.904 -6.174 -8.902 1.00 94.31 114 ALA A C 1
ATOM 859 O O . ALA A 1 114 ? 3.093 -6.408 -8.708 1.00 94.31 114 ALA A O 1
ATOM 860 N N . LEU A 1 115 ? 1.258 -5.213 -8.230 1.00 95.31 115 LEU A N 1
ATOM 861 C CA . LEU A 1 115 ? 1.889 -4.457 -7.143 1.00 95.31 115 LEU A CA 1
ATOM 862 C C . LEU A 1 115 ? 1.926 -5.259 -5.838 1.00 95.31 115 LEU A C 1
ATOM 864 O O . LEU A 1 115 ? 2.942 -5.294 -5.159 1.00 95.31 115 LEU A O 1
ATOM 868 N N . PHE A 1 116 ? 0.836 -5.923 -5.481 1.00 96.12 116 PHE A N 1
ATOM 869 C CA . PHE A 1 116 ? 0.708 -6.724 -4.267 1.00 96.12 116 PHE A CA 1
ATOM 870 C C . PHE A 1 116 ? 0.757 -8.206 -4.635 1.00 96.12 116 PHE A C 1
ATOM 872 O O . PHE A 1 116 ? -0.219 -8.946 -4.488 1.00 96.12 116 PHE A O 1
ATOM 879 N N . ASP A 1 117 ? 1.905 -8.616 -5.171 1.00 94.31 117 ASP A N 1
ATOM 880 C CA . ASP A 1 117 ? 2.155 -9.984 -5.610 1.00 94.31 117 ASP A CA 1
ATOM 881 C C . ASP A 1 117 ? 2.572 -10.859 -4.418 1.00 94.31 117 ASP A C 1
ATOM 883 O O . ASP A 1 117 ? 3.621 -10.666 -3.793 1.00 94.31 117 ASP A O 1
ATOM 887 N N . ALA A 1 118 ? 1.730 -11.845 -4.108 1.00 90.56 118 ALA A N 1
ATOM 888 C CA . ALA A 1 118 ? 1.921 -12.773 -2.997 1.00 90.56 118 ALA A CA 1
ATOM 889 C C . ALA A 1 118 ? 3.184 -13.645 -3.128 1.00 90.56 118 ALA A C 1
ATOM 891 O O . ALA A 1 118 ? 3.599 -14.248 -2.145 1.00 90.56 118 ALA A O 1
ATOM 892 N N . THR A 1 119 ? 3.801 -13.702 -4.311 1.00 92.12 119 THR A N 1
ATOM 893 C CA . THR A 1 119 ? 5.102 -14.352 -4.530 1.00 92.12 119 THR A CA 1
ATOM 894 C C . THR A 1 119 ? 6.217 -13.649 -3.759 1.00 92.12 119 THR A C 1
ATOM 896 O O . THR A 1 119 ? 7.145 -14.301 -3.286 1.00 92.12 119 THR A O 1
ATOM 899 N N . TYR A 1 120 ? 6.122 -12.324 -3.615 1.00 89.75 120 TYR A N 1
ATOM 900 C CA . TYR A 1 120 ? 7.110 -11.515 -2.904 1.00 89.75 120 TYR A CA 1
ATOM 901 C C . TYR A 1 120 ? 6.668 -11.173 -1.482 1.00 89.75 120 TYR A C 1
ATOM 903 O O . TYR A 1 120 ? 7.517 -11.007 -0.613 1.00 89.75 120 TYR A O 1
ATOM 911 N N . GLY A 1 121 ? 5.359 -11.063 -1.240 1.00 84.94 121 GLY A N 1
ATOM 912 C CA . GLY A 1 121 ? 4.808 -10.729 0.072 1.00 84.94 121 GLY A CA 1
ATOM 913 C C . GLY A 1 121 ? 5.057 -11.794 1.136 1.00 84.94 121 GLY A C 1
ATOM 914 O O . GLY A 1 121 ? 4.876 -12.991 0.913 1.00 84.94 121 GLY A O 1
ATOM 915 N N . GLY A 1 122 ? 5.406 -11.350 2.342 1.00 84.38 122 GLY A N 1
ATOM 916 C CA . GLY A 1 122 ? 5.409 -12.210 3.517 1.00 84.38 122 GLY A CA 1
ATOM 917 C C . GLY A 1 122 ? 3.998 -12.618 3.951 1.00 84.38 122 GLY A C 1
ATOM 918 O O . GLY A 1 122 ? 2.981 -12.012 3.598 1.00 84.38 122 GLY A O 1
ATOM 919 N N . SER A 1 123 ? 3.923 -13.663 4.780 1.00 87.38 123 SER A N 1
ATOM 920 C CA . SER A 1 123 ? 2.640 -14.166 5.280 1.00 87.38 123 SER A CA 1
ATOM 921 C C . SER A 1 123 ? 1.854 -13.077 6.028 1.00 87.38 123 SER A C 1
ATOM 923 O O . SER A 1 123 ? 2.347 -12.458 6.985 1.00 87.38 123 SER A O 1
ATOM 925 N N . ASN A 1 124 ? 0.602 -12.880 5.601 1.00 91.44 124 ASN A N 1
ATOM 926 C CA . ASN A 1 124 ? -0.348 -11.901 6.137 1.00 91.44 124 ASN A CA 1
ATOM 927 C C . ASN A 1 124 ? 0.116 -10.434 6.056 1.00 91.44 124 ASN A C 1
ATOM 929 O O . ASN A 1 124 ? -0.260 -9.637 6.918 1.00 91.44 124 ASN A O 1
ATOM 933 N N . GLU A 1 125 ? 0.940 -10.067 5.071 1.00 95.25 125 GLU A N 1
ATOM 934 C CA . GLU A 1 125 ? 1.255 -8.656 4.788 1.00 95.25 125 GLU A CA 1
ATOM 935 C C . GLU A 1 125 ? 0.110 -7.948 4.072 1.00 95.25 125 GLU A C 1
ATOM 937 O O . GLU A 1 125 ? -0.284 -6.848 4.457 1.00 95.25 125 GLU A O 1
ATOM 942 N N . PHE A 1 126 ? -0.462 -8.601 3.065 1.00 97.19 126 PHE A N 1
ATOM 943 C CA . PHE A 1 126 ? -1.579 -8.069 2.306 1.00 97.19 126 PHE A CA 1
ATOM 944 C C . PHE A 1 126 ? -2.446 -9.177 1.709 1.00 97.19 126 PHE A C 1
ATOM 946 O O . PHE A 1 126 ? -2.086 -10.353 1.679 1.00 97.19 126 PHE A O 1
ATOM 953 N N . LYS A 1 127 ? -3.617 -8.779 1.217 1.00 96.88 127 LYS A N 1
ATOM 954 C CA . LYS A 1 127 ? -4.531 -9.601 0.433 1.00 96.88 127 LYS A CA 1
ATOM 955 C C . LYS A 1 127 ? -5.222 -8.723 -0.600 1.00 96.88 127 LYS A C 1
ATOM 957 O O . LYS A 1 127 ? -5.986 -7.831 -0.232 1.00 96.88 127 LYS A O 1
ATOM 962 N N . VAL A 1 128 ? -4.995 -9.001 -1.878 1.00 97.50 128 VAL A N 1
ATOM 963 C CA . VAL A 1 128 ? -5.787 -8.410 -2.964 1.00 97.50 128 VAL A CA 1
ATOM 964 C C . VAL A 1 128 ? -7.201 -8.991 -2.890 1.00 97.50 128 VAL A C 1
ATOM 966 O O . VAL A 1 128 ? -7.369 -10.209 -2.813 1.00 97.50 128 VAL A O 1
ATOM 969 N N . ILE A 1 129 ? -8.208 -8.122 -2.818 1.00 97.81 129 ILE A N 1
ATOM 970 C CA . ILE A 1 129 ? -9.626 -8.503 -2.728 1.00 97.81 129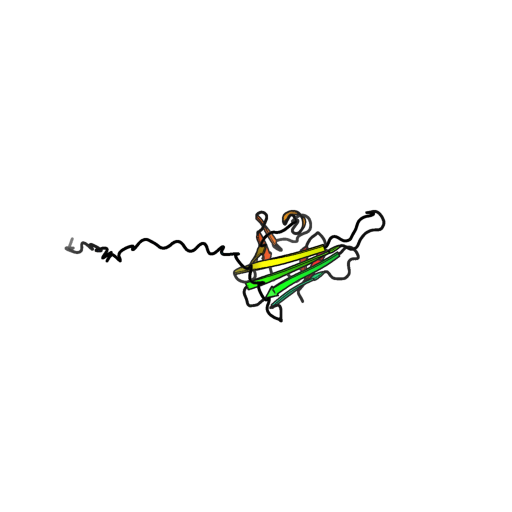 ILE A CA 1
ATOM 971 C C . ILE A 1 129 ? -10.255 -8.470 -4.121 1.00 97.81 129 ILE A C 1
ATOM 973 O O . ILE A 1 129 ? -10.930 -9.421 -4.505 1.00 97.81 129 ILE A O 1
ATOM 977 N N . ASP A 1 130 ? -10.008 -7.392 -4.862 1.00 97.56 130 ASP A N 1
ATOM 978 C CA . ASP A 1 130 ? -10.462 -7.188 -6.236 1.00 97.56 130 ASP A CA 1
ATOM 979 C C . ASP A 1 130 ? -9.477 -6.278 -6.997 1.00 97.56 130 ASP A C 1
ATOM 981 O O . ASP A 1 130 ? -8.386 -5.975 -6.509 1.00 97.56 130 ASP A O 1
ATOM 985 N N . ASP A 1 131 ? -9.845 -5.859 -8.207 1.00 96.94 131 ASP A N 1
ATOM 986 C CA . ASP A 1 131 ? -9.028 -5.028 -9.099 1.00 96.94 131 ASP A CA 1
ATOM 987 C C . ASP A 1 131 ? -8.713 -3.631 -8.539 1.00 96.94 131 ASP A C 1
ATOM 989 O O . ASP A 1 131 ? -7.819 -2.944 -9.036 1.00 96.94 131 ASP A O 1
ATOM 993 N N . ARG A 1 132 ? -9.423 -3.205 -7.490 1.00 97.75 132 ARG A N 1
ATOM 994 C CA . ARG A 1 132 ? -9.322 -1.865 -6.904 1.00 97.75 132 ARG A CA 1
ATOM 995 C C . ARG A 1 132 ? -9.167 -1.862 -5.394 1.00 97.75 132 ARG A C 1
ATOM 997 O O . ARG A 1 132 ? -8.989 -0.789 -4.814 1.00 97.75 132 ARG A O 1
ATOM 1004 N N . THR A 1 133 ? -9.216 -3.023 -4.761 1.00 98.44 133 THR A N 1
ATOM 1005 C CA . THR A 1 133 ? -9.239 -3.151 -3.313 1.00 98.44 133 THR A CA 1
ATOM 1006 C C . THR A 1 133 ? -8.165 -4.117 -2.843 1.00 98.44 133 THR A C 1
ATOM 1008 O O . THR A 1 133 ? -8.126 -5.284 -3.235 1.00 98.44 133 THR A O 1
ATOM 1011 N N . VAL A 1 134 ? -7.320 -3.647 -1.930 1.00 98.44 134 VAL A N 1
ATOM 1012 C CA . VAL A 1 134 ? -6.306 -4.457 -1.250 1.00 98.44 134 VAL A CA 1
ATOM 1013 C C . VAL A 1 134 ? -6.425 -4.250 0.251 1.00 98.44 134 VAL A C 1
ATOM 1015 O O . VAL A 1 134 ? -6.641 -3.141 0.732 1.00 98.44 134 VAL A O 1
ATOM 1018 N N . ARG A 1 135 ? -6.289 -5.323 1.018 1.00 98.44 135 ARG A N 1
ATOM 1019 C CA . ARG A 1 135 ? -6.144 -5.253 2.468 1.00 98.44 135 ARG A CA 1
ATOM 1020 C C . ARG A 1 135 ? -4.675 -5.363 2.824 1.00 98.44 135 ARG A C 1
ATOM 1022 O O . ARG A 1 135 ? -4.035 -6.287 2.345 1.00 98.44 135 ARG A O 1
ATOM 1029 N N . ILE A 1 136 ? -4.169 -4.483 3.675 1.00 98.31 136 ILE A N 1
ATOM 1030 C CA . ILE A 1 136 ? -2.800 -4.527 4.200 1.00 98.31 136 ILE A CA 1
ATOM 1031 C C . ILE A 1 136 ? -2.827 -4.678 5.720 1.00 98.31 136 ILE A C 1
ATOM 1033 O O . ILE A 1 136 ? -3.777 -4.250 6.380 1.00 98.31 136 ILE A O 1
ATOM 1037 N N . ASN A 1 137 ? -1.779 -5.275 6.275 1.00 97.69 137 ASN A N 1
ATOM 1038 C CA . ASN A 1 137 ? -1.569 -5.394 7.709 1.00 97.69 137 ASN A CA 1
ATOM 1039 C C . ASN A 1 137 ? -0.536 -4.370 8.181 1.00 97.69 137 ASN A C 1
ATOM 1041 O O . ASN A 1 137 ? 0.666 -4.548 7.992 1.00 97.69 137 ASN A O 1
ATOM 1045 N N . THR A 1 138 ? -1.003 -3.316 8.842 1.00 97.25 138 THR A N 1
ATOM 1046 C CA . THR A 1 138 ? -0.153 -2.214 9.291 1.00 97.25 138 THR A CA 1
ATOM 1047 C C . THR A 1 138 ? 0.660 -2.518 10.549 1.00 97.25 138 THR A C 1
ATOM 1049 O O . THR A 1 138 ? 1.462 -1.690 10.973 1.00 97.25 138 THR A O 1
ATOM 1052 N N . ASP A 1 139 ? 0.481 -3.689 11.166 1.00 96.56 139 ASP A N 1
ATOM 1053 C CA . ASP A 1 139 ? 1.361 -4.162 12.247 1.00 96.56 139 ASP A CA 1
ATOM 1054 C C . ASP A 1 139 ? 2.750 -4.555 11.725 1.00 96.56 139 ASP A C 1
ATOM 1056 O O . ASP A 1 139 ? 3.736 -4.620 12.458 1.00 96.56 139 ASP A O 1
ATOM 1060 N N . LYS A 1 140 ? 2.842 -4.828 10.421 1.00 96.44 140 LYS A N 1
ATOM 1061 C CA . LYS A 1 140 ? 4.093 -5.202 9.779 1.00 96.44 140 LYS A CA 1
ATOM 1062 C C . LYS A 1 140 ? 4.994 -3.978 9.664 1.00 96.44 140 LYS A C 1
ATOM 1064 O O . LYS A 1 140 ? 4.595 -2.948 9.120 1.00 96.44 140 LYS A O 1
ATOM 1069 N N . LYS A 1 141 ? 6.235 -4.120 10.137 1.00 96.12 141 LYS A N 1
ATOM 1070 C CA . LYS A 1 141 ? 7.291 -3.114 9.941 1.00 96.12 141 LYS A CA 1
ATOM 1071 C C . LYS A 1 141 ? 7.656 -2.934 8.473 1.00 96.12 141 LYS A C 1
ATOM 1073 O O . LYS A 1 141 ? 8.073 -1.851 8.093 1.00 96.12 141 LYS A O 1
ATOM 1078 N N . THR A 1 142 ? 7.473 -3.973 7.669 1.00 95.75 142 THR A N 1
ATOM 1079 C CA . THR A 1 142 ? 7.770 -3.970 6.241 1.00 95.75 142 THR A CA 1
ATOM 1080 C C . THR A 1 142 ? 6.618 -4.623 5.499 1.00 95.75 142 THR A C 1
ATOM 1082 O O . THR A 1 142 ? 6.084 -5.629 5.966 1.00 95.75 142 THR A O 1
ATOM 1085 N N . ILE A 1 143 ? 6.242 -4.053 4.361 1.00 96.81 143 ILE A N 1
ATOM 1086 C CA . ILE A 1 143 ? 5.342 -4.678 3.391 1.00 96.81 143 ILE A CA 1
ATOM 1087 C C . ILE A 1 143 ? 6.022 -4.682 2.027 1.00 96.81 143 ILE A C 1
ATOM 1089 O O . ILE A 1 143 ? 6.706 -3.721 1.667 1.00 96.81 143 ILE A O 1
ATOM 1093 N N . MET A 1 144 ? 5.840 -5.756 1.268 1.00 96.62 144 MET A N 1
ATOM 1094 C CA . MET A 1 144 ? 6.369 -5.835 -0.090 1.00 96.62 144 MET A CA 1
ATOM 1095 C C . MET A 1 144 ? 5.392 -5.194 -1.076 1.00 96.62 144 MET A C 1
ATOM 1097 O O . MET A 1 144 ? 4.217 -5.556 -1.122 1.00 96.62 144 MET A O 1
ATOM 1101 N N . ILE A 1 145 ? 5.878 -4.247 -1.876 1.00 96.50 145 ILE A N 1
ATOM 1102 C CA . ILE A 1 145 ? 5.117 -3.618 -2.958 1.00 96.50 145 ILE A CA 1
ATOM 1103 C C . ILE A 1 145 ? 5.980 -3.665 -4.212 1.00 96.50 145 ILE A C 1
ATOM 1105 O O . ILE A 1 145 ? 7.096 -3.160 -4.226 1.00 96.50 145 ILE A O 1
ATOM 1109 N N . TRP A 1 146 ? 5.468 -4.302 -5.259 1.00 94.69 146 TRP A N 1
ATOM 1110 C CA . TRP A 1 146 ? 6.142 -4.529 -6.535 1.00 94.69 146 TRP A CA 1
ATOM 1111 C C . TRP A 1 146 ? 7.515 -5.203 -6.367 1.00 94.69 146 TRP A C 1
ATOM 1113 O O . TRP A 1 146 ? 8.506 -4.818 -6.978 1.00 94.69 146 TRP A O 1
ATOM 1123 N N . GLY A 1 147 ? 7.590 -6.180 -5.456 1.00 93.50 147 GLY A N 1
ATOM 1124 C CA . GLY A 1 147 ? 8.839 -6.868 -5.112 1.00 93.50 147 GLY A CA 1
ATOM 1125 C C . GLY A 1 147 ? 9.838 -6.029 -4.302 1.00 93.50 147 GLY A C 1
ATOM 1126 O O . GLY A 1 147 ? 10.900 -6.535 -3.950 1.00 93.50 147 GLY A O 1
ATOM 1127 N N . VAL A 1 148 ? 9.504 -4.783 -3.954 1.00 95.44 148 VAL A N 1
ATOM 1128 C CA . VAL A 1 148 ? 10.352 -3.876 -3.171 1.00 95.44 148 VAL A CA 1
ATOM 1129 C C . VAL A 1 148 ? 9.870 -3.813 -1.723 1.00 95.44 148 VAL A C 1
ATOM 1131 O O . VAL A 1 148 ? 8.688 -3.597 -1.445 1.00 95.44 148 VAL A O 1
ATOM 1134 N N . ALA A 1 149 ? 10.803 -3.967 -0.784 1.00 95.81 149 ALA A N 1
ATOM 1135 C CA . ALA A 1 149 ? 10.540 -3.802 0.639 1.00 95.81 149 ALA A CA 1
ATOM 1136 C C . ALA A 1 149 ? 10.256 -2.331 0.976 1.00 95.81 149 ALA A C 1
ATOM 1138 O O . ALA A 1 149 ? 11.109 -1.461 0.782 1.00 95.81 149 ALA A O 1
ATOM 1139 N N . CYS A 1 150 ? 9.062 -2.060 1.500 1.00 97.50 150 CYS A N 1
ATOM 1140 C CA . CYS A 1 150 ? 8.658 -0.746 1.987 1.00 97.50 150 CYS A CA 1
ATOM 1141 C C . CYS A 1 150 ? 8.567 -0.780 3.512 1.00 97.50 150 CYS A C 1
ATOM 1143 O O . CYS A 1 150 ? 7.771 -1.540 4.066 1.00 97.50 150 CYS A O 1
ATOM 1145 N N . GLU A 1 151 ? 9.375 0.030 4.192 1.00 97.38 151 GLU A N 1
ATOM 1146 C CA . GLU A 1 151 ? 9.432 0.090 5.653 1.00 97.38 151 GLU A CA 1
ATOM 1147 C C . GLU A 1 151 ? 8.472 1.135 6.210 1.00 97.38 151 GLU A C 1
ATOM 1149 O O . GLU A 1 151 ? 8.279 2.202 5.622 1.00 97.38 151 GLU A O 1
ATOM 1154 N N . ARG A 1 152 ? 7.872 0.817 7.356 1.00 96.88 152 ARG A N 1
ATOM 1155 C CA . ARG A 1 152 ? 7.023 1.725 8.115 1.00 96.88 152 ARG A CA 1
ATOM 1156 C C . ARG A 1 152 ? 7.886 2.767 8.826 1.00 96.88 152 ARG A C 1
ATOM 1158 O O . ARG A 1 152 ? 8.804 2.390 9.554 1.00 96.88 152 ARG A O 1
ATOM 1165 N N . LEU A 1 153 ? 7.553 4.042 8.638 1.00 90.56 153 LEU A N 1
ATOM 1166 C CA . LEU A 1 153 ? 8.173 5.186 9.316 1.00 90.56 153 LEU A CA 1
ATOM 1167 C C . LEU A 1 153 ? 7.442 5.566 10.607 1.00 90.56 153 LEU A C 1
ATOM 1169 O O . LEU A 1 153 ? 6.215 5.313 10.694 1.00 90.56 153 LEU A O 1
#